Protein AF-A0A259TMV8-F1 (afdb_monomer)

Foldseek 3Di:
DCVLLPCLLVVLVVVLVVLLVVCLVPVVCLVVVQPDDPPDPVVVVVLVVQLVSNVVNLADSVVSVVLNVVSVNLSSVLSNLLSDPDVCQVCNLVVVLVVDDCVVPVPSVVVSVVPVSHPVNSVVVSVVVSVVSVVVSVVVCVVPSDDD

Nearest PDB structures (foldseek):
  3bqy-assembly1_A-2  TM=8.077E-01  e=1.212E-03  Streptomyces coelicolor A3(2)
  2opt-assembly1_B  TM=8.085E-01  e=1.567E-03  Streptomyces coelicolor
  3b6c-assembly1_B  TM=8.116E-01  e=2.026E-03  Streptomyces coelicolor
  2opt-assembly1_A  TM=8.061E-01  e=1.102E-02  Streptomyces coelicolor
  2g7g-assembly1_A-2  TM=6.722E-01  e=2.041E-02  Rhodococcus jostii RHA1

Solvent-accessible surface area (backbone atoms only — not comparable to full-atom values): 8401 Å² total; per-residue (Å²): 142,72,62,75,57,69,44,52,62,56,55,51,47,52,49,46,55,51,50,38,53,54,39,64,76,38,52,86,48,38,67,55,60,73,72,44,84,81,80,49,73,69,57,46,53,54,50,48,56,54,34,55,56,39,34,72,47,57,36,47,66,72,55,28,47,50,53,52,51,51,50,54,50,48,38,49,53,52,42,41,62,66,64,37,62,46,95,81,43,82,54,33,51,60,57,44,60,76,68,57,55,54,88,82,38,50,68,61,49,52,40,40,76,73,38,49,82,36,74,66,39,48,52,52,50,51,53,52,50,50,53,54,51,47,55,50,49,54,54,49,48,74,72,50,51,75,79,129

Sequence (148 aa):
MIGVLRDWPIWLRAFAVSLRGELLRHPRLIPLIATRPVMNLGSLRSVEKVVAALCKAELNPLRAFHIINTVTTFVTGHTLAEAGSTPGHEDFAEELGNRLDHNEFPCISEAIRRGLGSSEDHQARFEFGLDALFAGFVKTACKYPNIV

Secondary structure (DSSP, 8-state):
--STTT-HHHHHHHHHHHHHHHHHHSGGGHHHHHHS---SHHHHHHHHHHHHHHHTTT--HHHHHHHHHHHHHHHHHHHHHHH---TT-SSHHHHHHHH--TTT-HHHHHHHHTTTTSHHHHHHHHHHHHHHHHHHHHHHHHH-TT--

Structure (mmCIF, N/CA/C/O backbone):
data_AF-A0A259TMV8-F1
#
_entry.id   AF-A0A259TMV8-F1
#
loop_
_atom_site.group_PDB
_atom_site.id
_atom_site.type_symbol
_atom_site.label_atom_id
_atom_site.label_alt_id
_atom_site.label_comp_id
_atom_site.label_asym_id
_atom_site.label_entity_id
_atom_site.label_seq_id
_atom_site.pdbx_PDB_ins_code
_atom_site.Cartn_x
_atom_site.Cartn_y
_atom_site.Cartn_z
_atom_site.occupancy
_atom_site.B_iso_or_equiv
_atom_site.auth_seq_id
_atom_site.auth_comp_id
_atom_site.auth_asym_id
_atom_site.auth_atom_id
_atom_site.pdbx_PDB_model_num
ATOM 1 N N . MET A 1 1 ? -17.337 -14.907 20.871 1.00 40.44 1 MET A N 1
ATOM 2 C CA . MET A 1 1 ? -17.106 -13.502 20.458 1.00 40.44 1 MET A CA 1
ATOM 3 C C . MET A 1 1 ? -15.609 -13.136 20.476 1.00 40.44 1 MET A C 1
ATOM 5 O O . MET A 1 1 ? -15.260 -12.015 20.799 1.00 40.44 1 MET A O 1
ATOM 9 N N . ILE A 1 2 ? -14.725 -14.081 20.114 1.00 42.09 2 ILE A N 1
ATOM 10 C CA . ILE A 1 2 ? -13.250 -13.965 20.216 1.00 42.09 2 ILE A CA 1
ATOM 11 C C . ILE A 1 2 ? -12.572 -13.982 18.824 1.00 42.09 2 ILE A C 1
ATOM 13 O O . ILE A 1 2 ? -11.372 -13.762 18.722 1.00 42.09 2 ILE A O 1
ATOM 17 N N . GLY A 1 3 ? -13.338 -14.246 17.751 1.00 44.16 3 GLY A N 1
ATOM 18 C CA . GLY A 1 3 ? -12.833 -14.334 16.368 1.00 44.16 3 GLY A CA 1
ATOM 19 C C . GLY A 1 3 ? -12.582 -12.970 15.720 1.00 44.16 3 GLY A C 1
ATOM 20 O O . GLY A 1 3 ? -11.509 -12.727 15.184 1.00 44.16 3 GLY A O 1
ATOM 21 N N . VAL A 1 4 ? -13.494 -12.010 15.924 1.00 47.69 4 VAL A N 1
ATOM 22 C CA . VAL A 1 4 ? -13.405 -10.650 15.345 1.00 47.69 4 VAL A CA 1
ATOM 23 C C . VAL A 1 4 ? -12.124 -9.898 15.763 1.00 47.69 4 VAL A C 1
ATOM 25 O O . VAL A 1 4 ? -11.659 -9.026 15.038 1.00 47.69 4 VAL A O 1
ATOM 28 N N . LEU A 1 5 ? -11.520 -10.268 16.901 1.00 51.53 5 LEU A N 1
ATOM 29 C CA . LEU A 1 5 ? -10.308 -9.653 17.460 1.00 51.53 5 LEU A CA 1
ATOM 30 C C . LEU A 1 5 ? -9.017 -10.029 16.705 1.00 51.53 5 LEU A C 1
ATOM 32 O O . LEU A 1 5 ? -8.039 -9.291 16.785 1.00 51.53 5 LEU A O 1
ATOM 36 N N . ARG A 1 6 ? -8.990 -11.157 15.977 1.00 61.66 6 ARG A N 1
ATOM 37 C CA . ARG A 1 6 ? -7.806 -11.616 15.214 1.00 61.66 6 ARG A CA 1
ATOM 38 C C . ARG A 1 6 ? -7.963 -11.495 13.706 1.00 61.66 6 ARG A C 1
ATOM 40 O O . ARG A 1 6 ? -6.959 -11.486 13.002 1.00 61.66 6 ARG A O 1
ATOM 47 N N . ASP A 1 7 ? -9.191 -11.345 13.226 1.00 81.94 7 ASP A N 1
ATOM 48 C CA . ASP A 1 7 ? -9.480 -11.293 11.792 1.00 81.94 7 ASP A CA 1
ATOM 49 C C . ASP A 1 7 ? -9.259 -9.898 11.198 1.00 81.94 7 ASP A C 1
ATOM 51 O O . ASP A 1 7 ? -9.459 -9.691 9.998 1.00 81.94 7 ASP A O 1
ATOM 55 N N . TRP A 1 8 ? -8.838 -8.917 12.010 1.00 85.75 8 TRP A N 1
ATOM 56 C CA . TRP A 1 8 ? -8.701 -7.555 11.516 1.00 85.75 8 TRP A CA 1
ATOM 57 C C . TRP A 1 8 ? -7.682 -7.348 10.395 1.00 85.75 8 TRP A C 1
ATOM 59 O O . TRP A 1 8 ? -7.996 -6.629 9.442 1.00 85.75 8 TRP A O 1
ATOM 69 N N . PRO A 1 9 ? -6.523 -8.029 10.407 1.00 89.50 9 PRO A N 1
ATOM 70 C CA . PRO A 1 9 ? -5.609 -7.984 9.277 1.00 89.50 9 PRO A CA 1
ATOM 71 C C . PRO A 1 9 ? -6.222 -8.607 8.017 1.00 89.50 9 PRO A C 1
ATOM 73 O O . PRO A 1 9 ? -5.922 -8.162 6.914 1.00 89.50 9 PRO A O 1
ATOM 76 N N . ILE A 1 10 ? -7.110 -9.601 8.158 1.00 89.94 10 ILE A N 1
ATOM 77 C CA . ILE A 1 10 ? -7.754 -10.289 7.028 1.00 89.94 10 ILE A CA 1
ATOM 78 C C . ILE A 1 10 ? -8.725 -9.344 6.320 1.00 89.94 10 ILE A C 1
ATOM 80 O O . ILE A 1 10 ? -8.639 -9.173 5.102 1.00 89.94 10 ILE A O 1
ATOM 84 N N . TRP A 1 11 ? -9.627 -8.689 7.059 1.00 88.69 11 TRP A N 1
ATOM 85 C CA . TRP A 1 11 ? -10.557 -7.751 6.425 1.00 88.69 11 TRP A CA 1
ATOM 86 C C . TRP A 1 11 ? -9.834 -6.516 5.884 1.00 88.69 11 TRP A C 1
ATOM 88 O O . TRP A 1 11 ? -10.203 -6.015 4.823 1.00 88.69 11 TRP A O 1
ATOM 98 N N . LEU A 1 12 ? -8.779 -6.045 6.559 1.00 90.88 12 LEU A N 1
ATOM 99 C CA . LEU A 1 12 ? -8.021 -4.884 6.097 1.00 90.88 12 L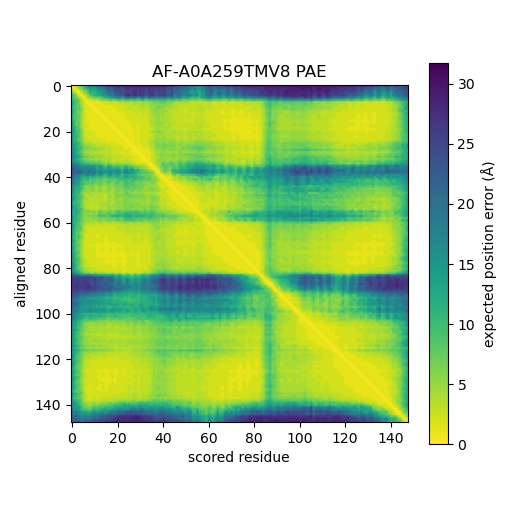EU A CA 1
ATOM 100 C C . LEU A 1 12 ? -7.177 -5.217 4.858 1.00 90.88 12 LEU A C 1
ATOM 102 O O . LEU A 1 12 ? -7.047 -4.379 3.967 1.00 90.88 12 LEU A O 1
ATOM 106 N N . ARG A 1 13 ? -6.691 -6.461 4.737 1.00 94.94 13 ARG A N 1
ATOM 107 C CA . ARG A 1 13 ? -6.119 -6.996 3.494 1.00 94.94 13 ARG A CA 1
ATOM 108 C C . ARG A 1 13 ? -7.152 -7.008 2.372 1.00 94.94 13 ARG A C 1
ATOM 110 O O . ARG A 1 13 ? -6.862 -6.500 1.294 1.00 94.94 13 ARG A O 1
ATOM 117 N N . ALA A 1 14 ? -8.353 -7.536 2.613 1.00 93.62 14 ALA A N 1
ATOM 118 C CA . ALA A 1 14 ? -9.416 -7.550 1.605 1.00 93.62 14 ALA A CA 1
ATOM 119 C C . ALA A 1 14 ? -9.793 -6.128 1.145 1.00 93.62 14 ALA A C 1
ATOM 121 O O . ALA A 1 14 ? -9.977 -5.885 -0.050 1.00 93.62 14 ALA A O 1
ATOM 122 N N . PHE A 1 15 ? -9.834 -5.172 2.079 1.00 92.50 15 PHE A N 1
ATOM 123 C CA . PHE A 1 15 ? -10.004 -3.753 1.774 1.00 92.50 15 PHE A CA 1
ATOM 124 C C . PHE A 1 15 ? -8.865 -3.209 0.903 1.00 92.50 15 PHE A C 1
ATOM 126 O O . PHE A 1 15 ? -9.140 -2.590 -0.121 1.00 92.50 15 PHE A O 1
ATOM 133 N N . ALA A 1 16 ? -7.603 -3.464 1.261 1.00 95.44 16 ALA A N 1
ATOM 134 C CA . ALA A 1 16 ? -6.442 -3.013 0.494 1.00 95.44 16 ALA A CA 1
ATOM 135 C C . ALA A 1 16 ? -6.445 -3.561 -0.944 1.00 95.44 16 ALA A C 1
ATOM 137 O O . ALA A 1 16 ? -6.234 -2.803 -1.890 1.00 95.44 16 ALA A O 1
ATOM 138 N N . VAL A 1 17 ? -6.741 -4.856 -1.109 1.00 96.56 17 VAL A N 1
ATOM 139 C CA . VAL A 1 17 ? -6.875 -5.511 -2.421 1.00 96.56 17 VAL A CA 1
ATOM 140 C C . VAL A 1 17 ? -7.993 -4.867 -3.242 1.00 96.56 17 VAL A C 1
ATOM 142 O O . VAL A 1 17 ? -7.790 -4.541 -4.411 1.00 96.56 17 VAL A O 1
ATOM 145 N N . SER A 1 18 ? -9.154 -4.630 -2.627 1.00 95.00 18 SER A N 1
ATOM 146 C CA . SER A 1 18 ? -10.293 -3.996 -3.302 1.00 95.00 18 SER A CA 1
ATOM 147 C C . SER A 1 18 ? -9.973 -2.561 -3.719 1.00 95.00 18 SER A C 1
ATOM 149 O O . SER A 1 18 ? -10.242 -2.179 -4.854 1.00 95.00 18 SER A O 1
ATOM 151 N N . LEU A 1 19 ? -9.341 -1.782 -2.833 1.00 93.38 19 LEU A N 1
ATOM 152 C CA . LEU A 1 19 ? -8.933 -0.408 -3.112 1.00 93.38 19 LEU A CA 1
ATOM 153 C C . LEU A 1 19 ? -7.954 -0.343 -4.290 1.00 93.38 19 LEU A C 1
ATOM 155 O O . LEU A 1 19 ? -8.185 0.443 -5.204 1.00 93.38 19 LEU A O 1
ATOM 159 N N . ARG A 1 20 ? -6.911 -1.186 -4.313 1.00 95.62 20 ARG A N 1
ATOM 160 C CA . ARG A 1 20 ? -5.997 -1.282 -5.465 1.00 95.62 20 ARG A CA 1
ATOM 161 C C . ARG A 1 20 ? -6.763 -1.591 -6.751 1.00 95.62 20 ARG A C 1
ATOM 163 O O . ARG A 1 20 ? -6.561 -0.913 -7.751 1.00 95.62 20 ARG A O 1
ATOM 170 N N . GLY A 1 21 ? -7.679 -2.561 -6.711 1.00 95.31 21 GLY A N 1
ATOM 171 C CA . GLY A 1 21 ? -8.521 -2.914 -7.856 1.00 95.31 21 GLY A CA 1
ATOM 172 C C . GLY A 1 21 ? -9.339 -1.735 -8.395 1.00 95.31 21 GLY A C 1
ATOM 173 O O . GLY A 1 21 ? -9.335 -1.496 -9.599 1.00 95.31 21 GLY A O 1
ATOM 174 N N . GLU A 1 22 ? -9.997 -0.961 -7.527 1.00 94.19 22 GLU A N 1
ATOM 175 C CA . GLU A 1 22 ? -10.744 0.236 -7.951 1.00 94.19 22 GLU A CA 1
ATOM 176 C C . GLU A 1 22 ? -9.831 1.334 -8.509 1.00 94.19 22 GLU A C 1
ATOM 178 O O . GLU A 1 22 ? -10.150 1.964 -9.518 1.00 94.19 22 GLU A O 1
ATOM 183 N N . LEU A 1 23 ? -8.675 1.555 -7.880 1.00 92.56 23 LEU A N 1
ATOM 184 C CA . LEU A 1 23 ? -7.691 2.534 -8.338 1.00 92.56 23 LEU A CA 1
ATOM 185 C C . LEU A 1 23 ? -7.145 2.176 -9.729 1.00 92.56 23 LEU A C 1
ATOM 187 O O . LEU A 1 23 ? -7.069 3.053 -10.586 1.00 92.56 23 LEU A O 1
ATOM 191 N N . LEU A 1 24 ? -6.852 0.897 -9.988 1.00 92.75 24 LEU A N 1
ATOM 192 C CA . LEU A 1 24 ? -6.420 0.411 -11.304 1.00 92.75 24 LEU A CA 1
ATOM 193 C C . LEU A 1 24 ? -7.520 0.508 -12.371 1.00 92.75 24 LEU A C 1
ATOM 195 O O . LEU A 1 24 ? -7.212 0.730 -13.539 1.00 92.75 24 LEU A O 1
ATOM 199 N N . ARG A 1 25 ? -8.806 0.403 -12.000 1.00 94.50 25 ARG A N 1
ATOM 200 C CA . ARG A 1 25 ? -9.925 0.686 -12.924 1.00 94.50 25 ARG A CA 1
ATOM 201 C C . ARG A 1 25 ? -10.068 2.171 -13.243 1.00 94.50 25 ARG A C 1
ATOM 203 O O . ARG A 1 25 ? -10.604 2.523 -14.295 1.00 94.50 25 ARG A O 1
ATOM 210 N N . HIS A 1 26 ? -9.573 3.046 -12.367 1.00 91.88 26 HIS A N 1
ATOM 211 C CA . HIS A 1 26 ? -9.630 4.495 -12.539 1.00 91.88 26 HIS A CA 1
ATOM 212 C C . HIS A 1 26 ? -8.259 5.188 -12.375 1.00 91.88 26 HIS A C 1
ATOM 214 O O . HIS A 1 26 ? -8.131 6.088 -11.537 1.00 91.88 26 HIS A O 1
ATOM 220 N N . PRO A 1 27 ? -7.247 4.880 -13.216 1.00 88.56 27 PRO A N 1
ATOM 221 C CA . PRO A 1 27 ? -5.868 5.356 -13.039 1.00 88.56 27 PRO A CA 1
ATOM 222 C C . PRO A 1 27 ? -5.723 6.874 -12.907 1.00 88.56 27 PRO A C 1
ATOM 224 O O . PRO A 1 27 ? -4.945 7.384 -12.105 1.00 88.56 27 PRO A O 1
ATOM 227 N N . ARG A 1 28 ? -6.538 7.628 -13.656 1.00 87.75 28 ARG A N 1
ATOM 228 C CA . ARG A 1 28 ? -6.523 9.101 -13.658 1.00 87.75 28 ARG A CA 1
ATOM 229 C C . ARG A 1 28 ? -6.979 9.723 -12.334 1.00 87.75 28 ARG A C 1
ATOM 231 O O . ARG A 1 28 ? -6.734 10.906 -12.109 1.00 87.75 28 ARG A O 1
ATOM 238 N N . LEU A 1 29 ? -7.647 8.960 -11.468 1.00 86.44 29 LEU A N 1
ATOM 239 C CA . LEU A 1 29 ? -8.063 9.421 -10.143 1.00 86.44 29 LEU A CA 1
ATOM 240 C C . LEU A 1 29 ? -6.971 9.234 -9.088 1.00 86.44 29 LEU A C 1
ATOM 242 O O . LEU A 1 29 ? -7.003 9.925 -8.071 1.00 86.44 29 LEU A O 1
ATOM 246 N N . ILE A 1 30 ? -5.994 8.353 -9.322 1.00 88.88 30 ILE A N 1
ATOM 247 C CA . ILE A 1 30 ? -4.970 8.020 -8.326 1.00 88.88 30 ILE A CA 1
ATOM 248 C C . ILE A 1 30 ? -4.168 9.262 -7.900 1.00 88.88 30 ILE A C 1
ATOM 250 O O . ILE A 1 30 ? -4.070 9.487 -6.693 1.00 88.88 30 ILE A O 1
ATOM 254 N N . PRO A 1 31 ? -3.679 10.140 -8.807 1.00 86.38 31 PRO A N 1
ATOM 255 C CA . PRO A 1 31 ? -2.964 11.350 -8.394 1.00 86.38 31 PRO A CA 1
ATOM 256 C C . PRO A 1 31 ? -3.830 12.303 -7.563 1.00 86.38 31 PRO A C 1
ATOM 258 O O . PRO A 1 31 ? -3.335 12.951 -6.642 1.00 86.38 31 PRO A O 1
ATOM 261 N N . LEU A 1 32 ? -5.135 12.377 -7.847 1.00 84.56 32 LEU A N 1
ATOM 262 C CA . LEU A 1 32 ? -6.067 13.199 -7.072 1.00 84.56 32 LEU A CA 1
ATOM 263 C C . LEU A 1 32 ? -6.253 12.644 -5.660 1.00 84.56 32 LEU A C 1
ATOM 265 O O . LEU A 1 32 ? -6.266 13.415 -4.707 1.00 84.56 32 LEU A O 1
ATOM 269 N N . ILE A 1 33 ? -6.369 11.323 -5.525 1.00 82.50 33 ILE A N 1
ATOM 270 C CA . ILE A 1 33 ? -6.495 10.639 -4.232 1.00 82.50 33 ILE A CA 1
ATOM 271 C C . ILE A 1 33 ? -5.191 10.748 -3.431 1.00 82.50 33 ILE A C 1
ATOM 273 O O . ILE A 1 33 ? -5.233 10.981 -2.228 1.00 82.50 33 ILE A O 1
ATOM 277 N N . ALA A 1 34 ? -4.038 10.648 -4.095 1.00 82.50 34 ALA A N 1
ATOM 278 C CA . ALA A 1 34 ? -2.724 10.759 -3.466 1.00 82.50 34 ALA A CA 1
ATOM 279 C C . ALA A 1 34 ? -2.426 12.167 -2.923 1.00 82.50 34 ALA A C 1
ATOM 281 O O . ALA A 1 34 ? -1.704 12.309 -1.940 1.00 82.50 34 ALA A O 1
ATOM 282 N N . THR A 1 35 ? -2.960 13.213 -3.563 1.00 81.19 35 THR A N 1
ATOM 283 C 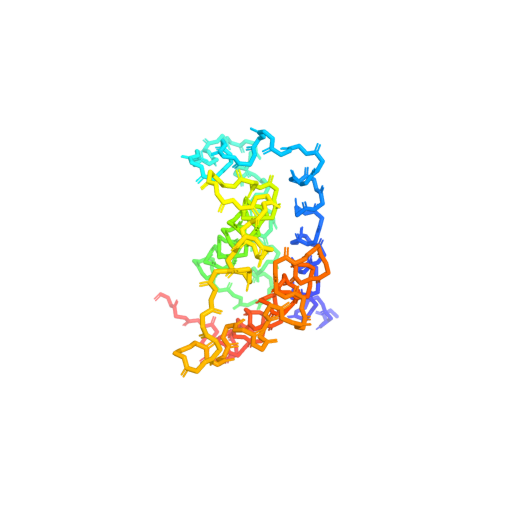CA . THR A 1 35 ? -2.609 14.614 -3.260 1.00 81.19 35 THR A CA 1
ATOM 284 C C . THR A 1 35 ? -3.680 15.376 -2.489 1.00 81.19 35 THR A C 1
ATOM 286 O O . THR A 1 35 ? -3.395 16.447 -1.952 1.00 81.19 35 THR A O 1
ATOM 289 N N . ARG A 1 36 ? -4.915 14.864 -2.416 1.00 73.56 36 ARG A N 1
ATOM 290 C CA . ARG A 1 36 ? -6.020 15.552 -1.741 1.00 73.56 36 ARG A CA 1
ATOM 291 C C . ARG A 1 36 ? -6.388 14.850 -0.440 1.00 73.56 36 ARG A C 1
ATOM 293 O O . ARG A 1 36 ? -6.858 13.713 -0.484 1.00 73.56 36 ARG A O 1
ATOM 300 N N . PRO A 1 37 ? -6.276 15.526 0.717 1.00 61.78 37 PRO A N 1
ATOM 301 C CA . PRO A 1 37 ? -6.795 14.972 1.952 1.00 61.78 37 PRO A CA 1
ATOM 302 C C . PRO A 1 37 ? -8.313 14.822 1.821 1.00 61.78 37 PRO A C 1
ATOM 304 O O . PRO A 1 37 ? -9.035 15.756 1.460 1.00 61.78 37 PRO A O 1
ATOM 307 N N . VAL A 1 38 ? -8.807 13.617 2.090 1.00 61.94 38 VAL A N 1
ATOM 308 C CA . VAL A 1 38 ? -10.232 13.306 2.001 1.00 61.94 38 VAL A CA 1
ATOM 309 C C . VAL A 1 38 ? -10.940 13.900 3.225 1.00 61.94 38 VAL A C 1
ATOM 311 O O . VAL A 1 38 ? -11.120 13.236 4.239 1.00 61.94 38 VAL A O 1
ATOM 314 N N . MET A 1 39 ? -11.323 15.178 3.139 1.00 63.03 39 MET A N 1
ATOM 315 C CA . MET A 1 39 ? -11.877 15.952 4.266 1.00 63.03 39 MET A CA 1
ATOM 316 C C . MET A 1 39 ? -13.387 16.224 4.173 1.00 63.03 39 MET A C 1
ATOM 318 O O . MET A 1 39 ? -13.876 17.188 4.756 1.00 63.03 39 MET A O 1
ATOM 322 N N . ASN A 1 40 ? -14.157 15.407 3.448 1.00 73.44 40 ASN A N 1
ATOM 323 C CA . ASN A 1 40 ? -15.619 15.529 3.475 1.00 73.44 40 ASN A CA 1
ATOM 324 C C . ASN A 1 40 ? -16.233 14.624 4.567 1.00 73.44 40 ASN A C 1
ATOM 326 O O . ASN A 1 40 ? -15.734 13.532 4.847 1.00 73.44 40 ASN A O 1
ATOM 330 N N . LEU A 1 41 ? -17.342 15.071 5.172 1.00 75.62 41 LEU A N 1
ATOM 331 C CA . LEU A 1 41 ? -18.016 14.377 6.283 1.00 75.62 41 LEU A CA 1
ATOM 332 C C . LEU A 1 41 ? -18.505 12.962 5.925 1.00 75.62 41 LEU A C 1
ATOM 334 O O . LEU A 1 41 ? -18.616 12.107 6.804 1.00 75.62 41 LEU A O 1
ATOM 338 N N . GLY A 1 42 ? -18.804 12.703 4.649 1.00 74.50 42 GLY A N 1
ATOM 339 C CA . GLY A 1 42 ? -19.209 11.380 4.170 1.00 74.50 42 GLY A CA 1
ATOM 340 C C . GLY A 1 42 ? -18.062 10.377 4.253 1.00 74.50 42 GLY A C 1
ATOM 341 O O . GLY A 1 42 ? -18.211 9.305 4.837 1.00 74.50 42 GLY A O 1
ATOM 342 N N . SER A 1 43 ? -16.892 10.757 3.749 1.00 73.31 43 SER A N 1
ATOM 343 C CA . SER A 1 43 ? -15.682 9.943 3.821 1.00 73.31 43 SER A CA 1
ATOM 344 C C . SER A 1 43 ? -15.189 9.755 5.255 1.00 73.31 43 SER A C 1
ATOM 346 O O . SER A 1 43 ? -14.808 8.644 5.616 1.00 73.31 43 SER A O 1
ATOM 348 N N . LEU A 1 44 ? -15.276 10.791 6.099 1.00 79.06 44 LEU A N 1
ATOM 349 C CA . LEU A 1 44 ? -14.952 10.672 7.525 1.00 79.06 44 LEU A CA 1
ATOM 350 C C . LEU A 1 44 ? -15.844 9.647 8.229 1.00 79.06 44 LEU A C 1
ATOM 352 O O . LEU A 1 44 ? -15.352 8.867 9.035 1.00 79.06 44 LEU A O 1
ATOM 356 N N . ARG A 1 45 ? -17.134 9.564 7.879 1.00 82.62 45 ARG A N 1
ATOM 357 C CA . ARG A 1 45 ? -18.042 8.548 8.434 1.00 82.62 45 ARG A CA 1
ATOM 358 C C . ARG A 1 45 ? -17.647 7.125 8.035 1.00 82.62 45 ARG A C 1
ATOM 360 O O . ARG A 1 45 ? -17.841 6.198 8.819 1.00 82.62 45 ARG A O 1
ATOM 367 N N . SER A 1 46 ? -17.122 6.936 6.828 1.00 78.88 46 SER A N 1
ATOM 368 C CA . SER A 1 46 ? -16.609 5.635 6.385 1.00 78.88 46 SER A CA 1
ATOM 369 C C . SER A 1 46 ? -15.334 5.256 7.135 1.00 78.88 46 SER A C 1
ATOM 371 O O . SER A 1 46 ? -15.239 4.135 7.630 1.00 78.88 46 SER A O 1
ATOM 373 N N . VAL A 1 47 ? -14.399 6.198 7.288 1.00 81.69 47 VAL A N 1
ATOM 374 C CA . VAL A 1 47 ? -13.168 5.987 8.065 1.00 81.69 47 VAL A CA 1
ATOM 375 C C . VAL A 1 47 ? -13.491 5.703 9.534 1.00 81.69 47 VAL A C 1
ATOM 377 O O . VAL A 1 47 ? -12.956 4.753 10.095 1.00 81.69 47 VAL A O 1
ATOM 380 N N . GLU A 1 48 ? -14.439 6.430 10.127 1.00 85.12 48 GLU A N 1
ATOM 381 C CA . GLU A 1 48 ? -14.896 6.220 11.505 1.00 85.12 48 GLU A CA 1
ATOM 382 C C . GLU A 1 48 ? -15.416 4.795 11.728 1.00 85.12 48 GLU A C 1
ATOM 384 O O . GLU A 1 48 ? -15.083 4.163 12.724 1.00 85.12 48 GLU A O 1
ATOM 389 N N . LYS A 1 49 ? -16.184 4.230 10.786 1.00 85.31 49 LYS A N 1
ATOM 390 C CA . LYS A 1 49 ? -16.662 2.838 10.894 1.00 85.31 49 LYS A CA 1
ATOM 391 C C . LYS A 1 49 ? -15.511 1.831 10.915 1.00 85.31 49 LYS A C 1
ATOM 393 O O . LYS A 1 49 ? -15.564 0.863 11.673 1.00 85.31 49 LYS A O 1
ATOM 398 N N . VAL A 1 50 ? -14.493 2.054 10.086 1.00 82.75 50 VAL A N 1
ATOM 399 C CA . VAL A 1 50 ? -13.300 1.200 10.004 1.00 82.75 50 VAL A CA 1
ATOM 400 C C . VAL A 1 50 ? -12.472 1.314 11.285 1.00 82.75 50 VAL A C 1
ATOM 402 O O . VAL A 1 50 ? -12.101 0.302 11.876 1.00 82.75 50 VAL A O 1
ATOM 405 N N . VAL A 1 51 ? -12.249 2.537 11.764 1.00 84.44 51 VAL A N 1
ATOM 406 C CA . VAL A 1 51 ? -11.536 2.808 13.017 1.00 84.44 51 VAL A CA 1
ATOM 407 C C . VAL A 1 51 ? -12.285 2.222 14.209 1.00 84.44 51 VAL A C 1
ATOM 409 O O . VAL A 1 51 ? -11.683 1.520 15.011 1.00 84.44 51 VAL A O 1
ATOM 412 N N . ALA A 1 52 ? -13.603 2.401 14.298 1.00 84.81 52 ALA A N 1
ATOM 413 C CA . ALA A 1 52 ? -14.414 1.808 15.355 1.00 84.81 52 ALA A CA 1
ATOM 414 C C . ALA A 1 52 ? -14.341 0.270 15.352 1.00 84.81 52 ALA A C 1
ATOM 416 O O . ALA A 1 52 ? -14.358 -0.347 16.417 1.00 84.81 52 ALA A O 1
ATOM 417 N N . ALA A 1 53 ? -14.236 -0.365 14.179 1.00 83.19 53 ALA A N 1
ATOM 418 C CA . ALA A 1 53 ? -14.017 -1.807 14.078 1.00 83.19 53 ALA A CA 1
ATOM 419 C C . ALA A 1 53 ? -12.619 -2.222 14.571 1.00 83.19 53 ALA A C 1
ATOM 421 O O . ALA A 1 53 ? -12.508 -3.221 15.278 1.00 83.19 53 ALA A O 1
ATOM 422 N N . LEU A 1 54 ? -11.576 -1.442 14.269 1.00 79.31 54 LEU A N 1
ATOM 423 C CA . LEU A 1 54 ? -10.223 -1.646 14.803 1.00 79.31 54 LEU A CA 1
ATOM 424 C C . LEU A 1 54 ? -10.166 -1.438 16.324 1.00 79.31 54 LEU A C 1
ATOM 426 O O . LEU A 1 54 ? -9.545 -2.231 17.024 1.00 79.31 54 LEU A O 1
ATOM 430 N N . CYS A 1 55 ? -10.860 -0.433 16.860 1.00 82.31 55 CYS A N 1
ATOM 431 C CA . CYS A 1 55 ? -10.919 -0.172 18.301 1.00 82.31 55 CYS A CA 1
ATOM 432 C C . CYS A 1 55 ? -11.603 -1.303 19.081 1.00 82.31 55 CYS A C 1
ATOM 434 O O . CYS A 1 55 ? -11.241 -1.575 20.223 1.00 82.31 55 CYS A O 1
ATOM 436 N N . LYS A 1 56 ? -12.555 -2.022 18.465 1.00 80.25 56 LYS A N 1
ATOM 437 C CA . LYS A 1 56 ? -13.126 -3.245 19.059 1.00 80.25 56 LYS A CA 1
ATOM 438 C C . LYS A 1 56 ? -12.089 -4.358 19.234 1.00 80.25 56 LYS A C 1
ATOM 440 O O . LYS A 1 56 ? -12.349 -5.263 20.015 1.00 80.25 56 LYS A O 1
ATOM 445 N N . ALA A 1 57 ? -10.946 -4.283 18.549 1.00 72.56 57 ALA A N 1
ATOM 446 C CA . ALA A 1 57 ? -9.795 -5.169 18.709 1.00 72.56 57 ALA A CA 1
ATOM 447 C C . ALA A 1 57 ? -8.771 -4.667 19.747 1.00 72.56 57 ALA A C 1
ATOM 449 O O . ALA A 1 57 ? -7.592 -4.993 19.648 1.00 72.56 57 ALA A O 1
ATOM 450 N N . GLU A 1 58 ? -9.219 -3.865 20.722 1.00 74.69 58 GLU A N 1
ATOM 451 C CA . GLU A 1 58 ? -8.400 -3.289 21.805 1.00 74.69 58 GLU A CA 1
ATOM 452 C C . GLU A 1 58 ? -7.277 -2.353 21.325 1.00 74.69 58 GLU A C 1
ATOM 454 O O . GLU A 1 58 ? -6.359 -2.028 22.073 1.00 74.69 58 GLU A O 1
ATOM 459 N N . LEU A 1 59 ? -7.350 -1.875 20.081 1.00 77.69 59 LEU A N 1
ATOM 460 C CA . LEU A 1 59 ? -6.466 -0.825 19.588 1.00 77.69 59 LEU A CA 1
ATOM 461 C C . LEU A 1 59 ? -6.959 0.537 20.076 1.00 77.69 59 LEU A C 1
ATOM 463 O O . LEU A 1 59 ? -8.143 0.854 19.960 1.00 77.69 59 LEU A O 1
ATOM 467 N N . ASN A 1 60 ? -6.049 1.392 20.548 1.00 84.19 60 ASN A N 1
ATOM 468 C CA . ASN A 1 60 ? -6.414 2.785 20.787 1.00 84.19 60 ASN A CA 1
ATOM 469 C C . ASN A 1 60 ? -6.811 3.480 19.451 1.00 84.19 60 ASN A C 1
ATOM 471 O O . ASN A 1 60 ? -6.325 3.094 18.377 1.00 84.19 60 ASN A O 1
ATOM 475 N N . PRO A 1 61 ? -7.654 4.530 19.489 1.00 85.69 61 PRO A N 1
ATOM 476 C CA . PRO A 1 61 ? -8.126 5.195 18.273 1.00 85.69 61 PRO A CA 1
ATOM 477 C C . PRO A 1 61 ? -7.004 5.776 17.409 1.00 85.69 61 PRO A C 1
ATOM 479 O O . PRO A 1 61 ? -7.025 5.631 16.189 1.00 85.69 61 PRO A O 1
ATOM 482 N N . LEU A 1 62 ? -5.990 6.387 18.028 1.00 86.06 62 LEU A N 1
ATOM 483 C CA . LEU A 1 62 ? -4.879 6.999 17.298 1.00 86.06 62 LEU A CA 1
ATOM 484 C C . LEU A 1 62 ? -4.113 5.969 16.453 1.00 86.06 62 LEU A C 1
ATOM 486 O O . LEU A 1 62 ? -3.771 6.227 15.302 1.00 86.06 62 LEU A O 1
ATOM 490 N N . ARG A 1 63 ? -3.897 4.766 16.984 1.00 86.25 63 ARG A N 1
ATOM 491 C CA . ARG A 1 63 ? -3.241 3.674 16.264 1.00 86.25 63 ARG A CA 1
ATOM 492 C C . ARG A 1 63 ? -4.126 3.034 15.229 1.00 86.25 63 ARG A C 1
ATOM 494 O O . ARG A 1 63 ? -3.616 2.674 14.176 1.00 86.25 63 ARG A O 1
ATOM 501 N N . ALA A 1 64 ? -5.419 2.897 15.503 1.00 87.94 64 ALA A N 1
ATOM 502 C CA . ALA A 1 64 ? -6.363 2.471 14.485 1.00 87.94 64 ALA A CA 1
ATOM 503 C C . ALA A 1 64 ? -6.305 3.421 13.272 1.00 87.94 64 ALA A C 1
ATOM 505 O O . ALA A 1 64 ? -6.211 2.953 12.137 1.00 87.94 64 ALA A O 1
ATOM 506 N N . PHE A 1 65 ? -6.227 4.737 13.513 1.00 88.81 65 PHE A N 1
ATOM 507 C CA . PHE A 1 65 ? -5.981 5.741 12.475 1.00 88.81 65 PHE A CA 1
ATOM 508 C C . PHE A 1 65 ? -4.606 5.606 11.807 1.00 88.81 65 PHE A C 1
ATOM 510 O O . PHE A 1 65 ? -4.522 5.689 10.584 1.00 88.81 65 PHE A O 1
ATOM 517 N N . HIS A 1 66 ? -3.527 5.372 12.561 1.00 89.75 66 HIS A N 1
ATOM 518 C CA . HIS A 1 66 ? -2.210 5.118 11.968 1.00 89.75 66 HIS A CA 1
ATOM 519 C C . HIS A 1 66 ? -2.236 3.908 11.032 1.00 89.75 66 HIS A C 1
ATOM 521 O O . HIS A 1 66 ? -1.787 4.019 9.899 1.00 89.75 66 HIS A O 1
ATOM 527 N N . ILE A 1 67 ? -2.827 2.791 11.459 1.00 91.06 67 ILE A N 1
ATOM 528 C CA . ILE A 1 67 ? -2.922 1.565 10.660 1.00 91.06 67 ILE A CA 1
ATOM 529 C C . ILE A 1 67 ? -3.686 1.824 9.359 1.00 91.06 67 ILE A C 1
ATOM 531 O O . ILE A 1 67 ? -3.154 1.542 8.285 1.00 91.06 67 ILE A O 1
ATOM 535 N N . ILE A 1 68 ? -4.903 2.382 9.426 1.00 89.38 68 ILE A N 1
ATOM 536 C CA . ILE A 1 68 ? -5.696 2.617 8.210 1.00 89.38 68 ILE A CA 1
ATOM 537 C C . ILE A 1 68 ? -5.005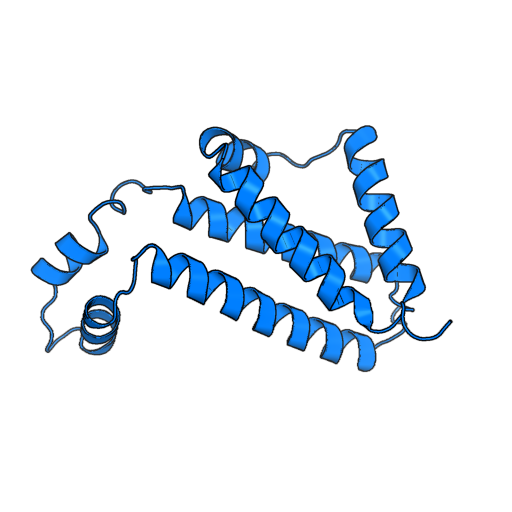 3.616 7.279 1.00 89.38 68 ILE A C 1
ATOM 539 O O . ILE A 1 68 ? -4.910 3.338 6.088 1.00 89.38 68 ILE A O 1
ATOM 543 N N . ASN A 1 69 ? -4.437 4.706 7.809 1.00 90.56 69 ASN A N 1
ATOM 544 C CA . ASN A 1 69 ? -3.732 5.705 7.004 1.00 90.56 69 ASN A CA 1
ATOM 545 C C . ASN A 1 69 ? -2.478 5.124 6.346 1.00 90.56 69 ASN A C 1
ATOM 547 O O . ASN A 1 69 ? -2.205 5.417 5.182 1.00 90.56 69 ASN A O 1
ATOM 551 N N . THR A 1 70 ? -1.710 4.296 7.060 1.00 94.25 70 THR A N 1
ATOM 552 C CA . THR A 1 70 ? -0.528 3.635 6.499 1.00 94.25 70 THR A CA 1
ATOM 553 C C . THR A 1 70 ? -0.926 2.669 5.389 1.00 94.25 70 THR A C 1
ATOM 555 O O . THR A 1 70 ? -0.311 2.700 4.326 1.00 94.25 70 THR A O 1
ATOM 558 N N . VAL A 1 71 ? -1.980 1.866 5.580 1.00 94.62 71 VAL A N 1
ATOM 559 C CA . VAL A 1 71 ? -2.477 0.953 4.539 1.00 94.62 71 VAL A CA 1
ATOM 560 C C . VAL A 1 71 ? -2.977 1.727 3.322 1.00 94.62 71 VAL A C 1
ATOM 562 O O . VAL A 1 71 ? -2.565 1.422 2.207 1.00 94.62 71 VAL A O 1
ATOM 565 N N . THR A 1 72 ? -3.813 2.753 3.495 1.00 92.12 72 THR A N 1
ATOM 566 C CA . THR A 1 72 ? -4.331 3.534 2.359 1.00 92.12 72 THR A CA 1
ATOM 567 C C . THR A 1 72 ? -3.223 4.276 1.622 1.00 92.12 72 THR A C 1
ATOM 569 O O . THR A 1 72 ? -3.245 4.325 0.393 1.00 92.12 72 THR A O 1
ATOM 572 N N . THR A 1 73 ? -2.235 4.814 2.344 1.00 93.19 73 THR A N 1
ATOM 573 C CA . THR A 1 73 ? -1.069 5.484 1.744 1.00 93.19 73 THR A CA 1
ATOM 574 C C . THR A 1 73 ? -0.223 4.492 0.954 1.00 93.19 73 THR A C 1
ATOM 576 O O . THR A 1 73 ? 0.117 4.773 -0.193 1.00 93.19 73 THR A O 1
ATOM 579 N N . PHE A 1 74 ? 0.060 3.313 1.520 1.00 96.06 74 PHE A N 1
ATOM 580 C CA . PHE A 1 74 ? 0.784 2.248 0.827 1.00 96.06 74 PHE A CA 1
ATOM 581 C C . PHE A 1 74 ? 0.060 1.822 -0.452 1.00 96.06 74 PHE A C 1
ATOM 583 O O . PHE A 1 74 ? 0.659 1.837 -1.523 1.00 96.06 74 PHE A O 1
ATOM 590 N N . VAL A 1 75 ? -1.235 1.502 -0.360 1.00 95.75 75 VAL A N 1
ATOM 591 C CA . VAL A 1 75 ? -2.031 1.060 -1.513 1.00 95.75 75 VAL A CA 1
ATOM 592 C C . VAL A 1 75 ? -2.060 2.137 -2.592 1.00 95.75 75 VAL A C 1
ATOM 594 O O . VAL A 1 75 ? -1.819 1.836 -3.756 1.00 95.75 75 VAL A O 1
ATOM 597 N N . THR A 1 76 ? -2.305 3.394 -2.219 1.00 92.94 76 THR A N 1
ATOM 598 C CA . THR A 1 76 ? -2.373 4.505 -3.179 1.00 92.94 76 THR A CA 1
ATOM 599 C C . THR A 1 76 ? -1.025 4.737 -3.858 1.00 92.94 76 THR A C 1
ATOM 601 O O . THR A 1 76 ? -0.980 4.837 -5.078 1.00 92.94 76 THR A O 1
ATOM 604 N N . GLY A 1 77 ? 0.074 4.778 -3.097 1.00 92.12 77 GLY A N 1
ATOM 605 C CA . GLY A 1 77 ? 1.419 4.984 -3.641 1.00 92.12 77 GLY A CA 1
ATOM 606 C C . GLY A 1 77 ? 1.893 3.824 -4.515 1.00 92.12 77 GLY A C 1
ATOM 607 O O . GLY A 1 77 ? 2.409 4.051 -5.605 1.00 92.12 77 GLY A O 1
ATOM 608 N N . HIS A 1 78 ? 1.657 2.583 -4.082 1.00 93.75 78 HIS A N 1
ATOM 609 C CA . HIS A 1 78 ? 1.963 1.398 -4.879 1.00 93.75 78 HIS A CA 1
ATOM 610 C C . HIS A 1 78 ? 1.164 1.391 -6.185 1.00 93.75 78 HIS A C 1
ATOM 612 O O . HIS A 1 78 ? 1.736 1.224 -7.256 1.00 93.75 78 HIS A O 1
ATOM 618 N N . THR A 1 79 ? -0.149 1.630 -6.104 1.00 93.12 79 THR A N 1
ATOM 619 C CA . THR A 1 79 ? -1.009 1.633 -7.294 1.00 93.12 79 THR A CA 1
ATOM 620 C C . THR A 1 79 ? -0.675 2.798 -8.220 1.00 93.12 79 THR A C 1
ATOM 622 O O . THR A 1 79 ? -0.796 2.663 -9.428 1.00 93.12 79 THR A O 1
ATOM 625 N N . LEU A 1 80 ? -0.216 3.936 -7.689 1.00 89.69 80 LEU A N 1
ATOM 626 C CA . LEU A 1 80 ? 0.291 5.037 -8.506 1.00 89.69 80 LEU A CA 1
ATOM 627 C C . LEU A 1 80 ? 1.553 4.635 -9.275 1.00 89.69 80 LEU A C 1
ATOM 629 O O . LEU A 1 80 ? 1.662 4.982 -10.441 1.00 89.69 80 LEU A O 1
ATOM 633 N N . ALA A 1 81 ? 2.479 3.908 -8.646 1.00 86.69 81 ALA A N 1
ATOM 634 C CA . ALA A 1 81 ? 3.684 3.407 -9.308 1.00 86.69 81 ALA A CA 1
ATOM 635 C C . ALA A 1 81 ? 3.392 2.290 -10.326 1.00 86.69 81 ALA A C 1
ATOM 637 O O . ALA A 1 81 ? 4.170 2.091 -11.247 1.00 86.69 81 ALA A O 1
ATOM 638 N N . GLU A 1 82 ? 2.295 1.552 -10.150 1.00 89.12 82 GLU A N 1
ATOM 639 C CA . GLU A 1 82 ? 1.844 0.507 -11.075 1.00 89.12 82 GLU A CA 1
ATOM 640 C C . GLU A 1 82 ? 1.045 1.058 -12.258 1.00 89.12 82 GLU A C 1
ATOM 642 O O . GLU A 1 82 ? 1.286 0.698 -13.402 1.00 89.12 82 GLU A O 1
ATOM 647 N N . ALA A 1 83 ? 0.072 1.925 -11.984 1.00 85.06 83 ALA A N 1
ATOM 648 C CA . ALA A 1 83 ? -0.773 2.535 -13.005 1.00 85.06 83 ALA A CA 1
ATOM 649 C C . ALA A 1 83 ? -0.054 3.663 -13.749 1.00 85.06 83 ALA A C 1
ATOM 651 O O . ALA A 1 83 ? -0.453 4.060 -14.843 1.00 85.06 83 ALA A O 1
ATOM 652 N N . GLY A 1 84 ? 0.942 4.246 -13.086 1.00 70.38 84 GLY A N 1
ATOM 653 C CA . GLY A 1 84 ? 1.782 5.292 -13.608 1.00 70.38 84 GLY A CA 1
ATOM 654 C C . GLY A 1 84 ? 2.966 4.693 -14.335 1.00 70.38 84 GLY A C 1
ATOM 655 O O . GLY A 1 84 ? 3.997 4.389 -13.738 1.00 70.38 84 GLY A O 1
ATOM 656 N N . SER A 1 85 ? 2.876 4.729 -15.651 1.00 57.56 85 SER A N 1
ATOM 657 C CA . SER A 1 85 ? 3.987 5.057 -16.536 1.00 57.56 85 SER A CA 1
ATOM 658 C C . SER A 1 85 ? 4.474 6.450 -16.146 1.00 57.56 85 SER A C 1
ATOM 660 O O . SER A 1 85 ? 4.155 7.470 -16.757 1.00 57.56 85 SER A O 1
ATOM 662 N N . THR A 1 86 ? 5.174 6.528 -15.020 1.00 49.16 86 THR A N 1
ATOM 663 C CA . THR A 1 86 ? 5.927 7.721 -14.641 1.00 49.16 86 THR A CA 1
ATOM 664 C C . THR A 1 86 ? 6.785 8.091 -15.860 1.00 49.16 86 THR A C 1
ATOM 666 O O . THR A 1 86 ? 7.247 7.170 -16.532 1.00 49.16 86 THR A O 1
ATOM 669 N N . PRO A 1 87 ? 6.977 9.369 -16.234 1.00 42.22 87 PRO A N 1
ATOM 670 C CA . PRO A 1 87 ? 7.832 9.706 -17.374 1.00 42.22 87 PRO A CA 1
ATOM 671 C C . PRO A 1 87 ? 9.165 8.935 -17.298 1.00 42.22 87 PRO A C 1
ATOM 673 O O . PRO A 1 87 ? 9.932 9.137 -16.358 1.00 42.22 87 PRO A O 1
ATOM 676 N N . GLY A 1 88 ? 9.372 7.994 -18.232 1.00 46.34 88 GLY A N 1
ATOM 677 C CA . GLY A 1 88 ? 10.444 6.992 -18.189 1.00 46.34 88 GLY A CA 1
ATOM 678 C C . GLY A 1 88 ? 10.157 5.733 -17.351 1.00 46.34 88 GLY A C 1
ATOM 679 O O . GLY A 1 88 ? 11.025 5.368 -16.568 1.00 46.34 88 GLY A O 1
ATOM 680 N N . HIS A 1 89 ? 8.974 5.099 -17.445 1.00 52.62 89 HIS A N 1
ATOM 681 C CA . HIS A 1 89 ? 8.652 3.811 -16.780 1.00 52.62 89 HIS A CA 1
ATOM 682 C C . HIS A 1 89 ? 7.968 2.747 -17.652 1.00 52.62 89 HIS A C 1
ATOM 684 O O . HIS A 1 89 ? 8.147 1.572 -17.354 1.00 52.62 89 HIS A O 1
ATOM 690 N N . GLU A 1 90 ? 7.243 3.110 -18.714 1.00 53.84 90 GLU A N 1
ATOM 691 C CA . GLU A 1 90 ? 6.550 2.125 -19.574 1.00 53.84 90 GLU A CA 1
ATOM 692 C C . GLU A 1 90 ? 7.533 1.168 -20.272 1.00 53.84 90 GLU A C 1
ATOM 694 O O . GLU A 1 90 ? 7.262 -0.025 -20.346 1.00 53.84 90 GLU A O 1
ATOM 699 N N . ASP A 1 91 ? 8.725 1.671 -20.616 1.00 60.34 91 ASP A N 1
ATOM 700 C CA . ASP A 1 91 ? 9.825 0.897 -21.204 1.00 60.34 91 ASP A CA 1
ATOM 701 C C . ASP A 1 91 ? 11.075 0.871 -20.305 1.00 60.34 91 ASP A C 1
ATOM 703 O O . ASP A 1 91 ? 12.130 0.411 -20.716 1.00 60.34 91 ASP A O 1
ATOM 707 N N . PHE A 1 92 ? 11.012 1.355 -19.058 1.00 63.66 92 PHE A N 1
ATOM 708 C CA . PHE A 1 92 ? 12.226 1.600 -18.262 1.00 63.66 92 PHE A CA 1
ATOM 709 C C . PHE A 1 92 ? 12.997 0.345 -17.910 1.00 63.66 92 PHE A C 1
ATOM 711 O O . PHE A 1 92 ? 14.215 0.372 -17.965 1.00 63.66 92 PHE A O 1
ATOM 718 N N . ALA A 1 93 ? 12.338 -0.752 -17.542 1.00 66.25 93 ALA A N 1
ATOM 719 C CA . ALA A 1 93 ? 13.060 -1.982 -17.222 1.00 66.25 93 ALA A CA 1
ATOM 720 C C . ALA A 1 93 ? 13.754 -2.569 -18.466 1.00 66.25 93 ALA A C 1
ATOM 722 O O . ALA A 1 93 ? 14.880 -3.058 -18.365 1.00 66.25 93 ALA A O 1
ATOM 723 N N . GLU A 1 94 ? 13.121 -2.465 -19.636 1.00 67.94 94 GLU A N 1
ATOM 724 C CA . GLU A 1 94 ? 13.665 -2.933 -20.914 1.00 67.94 94 GLU A CA 1
ATOM 725 C C . GLU A 1 94 ? 14.759 -1.989 -21.447 1.00 67.94 94 GLU A C 1
ATOM 727 O O . GLU A 1 94 ? 15.875 -2.422 -21.730 1.00 67.94 94 GLU A O 1
ATOM 732 N N . GLU A 1 95 ? 14.503 -0.680 -21.491 1.00 72.19 95 GLU A N 1
ATOM 733 C CA . GLU A 1 95 ? 15.471 0.365 -21.843 1.00 72.19 95 GLU A CA 1
ATOM 734 C C . GLU A 1 95 ? 16.678 0.376 -20.905 1.00 72.19 95 GLU A C 1
ATOM 736 O O . GLU A 1 95 ? 17.816 0.509 -21.360 1.00 72.19 95 GLU A O 1
ATOM 741 N N . LEU A 1 96 ? 16.457 0.244 -19.596 1.00 73.50 96 LEU A N 1
ATOM 742 C CA . LEU A 1 96 ? 17.530 0.179 -18.612 1.00 73.50 96 LEU A CA 1
ATOM 743 C C . LEU A 1 96 ? 18.294 -1.136 -18.760 1.00 73.50 96 LEU A C 1
ATOM 745 O O . LEU A 1 96 ? 19.520 -1.109 -18.785 1.00 73.50 96 LEU A O 1
ATOM 749 N N . GLY A 1 97 ? 17.606 -2.267 -18.940 1.00 73.00 97 GLY A N 1
ATOM 750 C CA . GLY A 1 97 ? 18.235 -3.560 -19.214 1.00 73.00 97 GLY A CA 1
ATOM 751 C C . GLY A 1 97 ? 19.169 -3.520 -20.427 1.00 73.00 97 GLY A C 1
ATOM 752 O O . GLY A 1 97 ? 20.281 -4.036 -20.358 1.00 73.00 97 GLY A O 1
ATOM 753 N N . ASN A 1 98 ? 18.770 -2.821 -21.494 1.00 76.25 98 ASN A N 1
ATOM 754 C CA . ASN A 1 98 ? 19.577 -2.634 -22.704 1.00 76.25 98 ASN A CA 1
ATOM 755 C C . ASN A 1 98 ? 20.789 -1.701 -22.513 1.00 76.25 98 ASN A C 1
ATOM 757 O O . ASN A 1 98 ? 21.694 -1.692 -23.348 1.00 76.25 98 ASN A O 1
ATOM 761 N N . ARG A 1 99 ? 20.815 -0.896 -21.443 1.00 80.50 99 ARG A N 1
ATOM 762 C CA . ARG A 1 99 ? 21.847 0.123 -21.174 1.00 80.50 99 ARG A CA 1
ATOM 763 C C . ARG A 1 99 ? 22.752 -0.201 -19.984 1.00 80.50 99 ARG A C 1
ATOM 765 O O . ARG A 1 99 ? 23.748 0.495 -19.796 1.00 80.50 99 ARG A O 1
ATOM 772 N N . LEU A 1 100 ? 22.406 -1.194 -19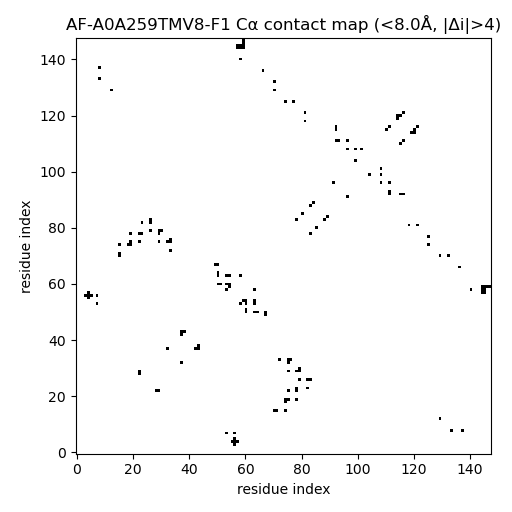.167 1.00 83.50 100 LEU A N 1
ATOM 773 C CA . LEU A 1 100 ? 23.162 -1.568 -17.973 1.00 83.50 100 LEU A CA 1
ATOM 774 C C . LEU A 1 100 ? 24.371 -2.438 -18.329 1.00 83.50 100 LEU A C 1
ATOM 776 O O . LEU A 1 100 ? 24.230 -3.496 -18.940 1.00 83.50 100 LEU A O 1
ATOM 780 N N . ASP A 1 101 ? 25.553 -2.045 -17.855 1.00 86.56 101 ASP A N 1
ATOM 781 C CA . ASP A 1 101 ? 26.683 -2.968 -17.761 1.00 86.56 101 ASP A CA 1
ATOM 782 C C . ASP A 1 101 ? 26.466 -3.904 -16.564 1.00 86.56 101 ASP A C 1
ATOM 784 O O . ASP A 1 101 ? 26.382 -3.473 -15.408 1.00 86.56 101 ASP A O 1
ATOM 788 N N . HIS A 1 102 ? 26.388 -5.206 -16.836 1.00 83.94 102 HIS A N 1
ATOM 789 C CA . HIS A 1 102 ? 26.212 -6.223 -15.804 1.00 83.94 102 HIS A CA 1
ATOM 790 C C . HIS A 1 102 ? 27.357 -6.242 -14.783 1.00 83.94 102 HIS A C 1
ATOM 792 O O . HIS A 1 102 ? 27.125 -6.564 -13.617 1.00 83.94 102 HIS A O 1
ATOM 798 N N . ASN A 1 103 ? 28.576 -5.889 -15.201 1.00 89.50 103 ASN A N 1
ATOM 799 C CA . ASN A 1 103 ? 29.738 -5.870 -14.317 1.00 89.50 103 ASN A CA 1
ATOM 800 C C . ASN A 1 103 ? 29.673 -4.713 -13.312 1.00 89.50 103 ASN A C 1
ATOM 802 O O . ASN A 1 103 ? 30.168 -4.846 -12.195 1.00 89.50 103 ASN A O 1
ATOM 806 N N . GLU A 1 104 ? 29.047 -3.599 -13.693 1.00 93.69 104 GLU A N 1
ATOM 807 C CA . GLU A 1 104 ? 28.863 -2.433 -12.826 1.00 93.69 104 GLU A CA 1
ATOM 808 C C . GLU A 1 104 ? 27.614 -2.581 -11.941 1.00 93.69 104 GLU A C 1
ATOM 810 O O . GLU A 1 104 ? 27.631 -2.224 -10.762 1.00 93.69 104 GLU A O 1
ATOM 815 N N . PHE A 1 105 ? 26.542 -3.179 -12.474 1.00 91.31 105 PHE A N 1
ATOM 816 C CA . PHE A 1 105 ? 25.244 -3.267 -11.801 1.00 91.31 105 PHE A CA 1
ATOM 817 C C . PHE A 1 105 ? 24.679 -4.699 -11.740 1.00 91.31 105 PHE A C 1
ATOM 819 O O . PHE A 1 105 ? 23.591 -4.973 -12.271 1.00 91.31 105 PHE A O 1
ATOM 826 N N . PRO A 1 106 ? 25.353 -5.637 -11.052 1.00 92.06 106 PRO A N 1
ATOM 827 C CA . PRO A 1 106 ? 24.981 -7.051 -11.081 1.00 92.06 106 PRO A CA 1
ATOM 828 C C . PRO A 1 106 ? 23.593 -7.326 -10.479 1.00 92.06 106 PRO A C 1
ATOM 830 O O . PRO A 1 106 ? 22.819 -8.097 -11.046 1.00 92.06 106 PRO A O 1
ATOM 833 N N . CYS A 1 107 ? 23.233 -6.665 -9.372 1.00 92.44 107 CYS A N 1
ATOM 834 C CA . CYS A 1 107 ? 21.980 -6.928 -8.650 1.00 92.44 107 CYS A CA 1
ATOM 835 C C . CYS A 1 107 ? 20.725 -6.488 -9.417 1.00 92.44 107 CYS A C 1
ATOM 837 O O . CYS A 1 107 ? 19.764 -7.247 -9.509 1.00 92.44 107 CYS A O 1
ATOM 839 N N . ILE A 1 108 ? 20.714 -5.268 -9.966 1.00 86.56 108 ILE A N 1
ATOM 840 C CA . ILE A 1 108 ? 19.560 -4.766 -10.731 1.00 86.56 108 ILE A CA 1
ATOM 841 C C . ILE A 1 108 ? 19.433 -5.497 -12.070 1.00 86.56 108 ILE A C 1
ATOM 843 O O . ILE A 1 108 ? 18.322 -5.815 -12.474 1.00 86.56 108 ILE A O 1
ATOM 847 N N . SER A 1 109 ? 20.555 -5.857 -12.700 1.00 88.75 109 SER A N 1
ATOM 848 C CA . SER A 1 109 ? 20.554 -6.683 -13.909 1.00 88.75 109 SER A CA 1
ATOM 849 C C . SER A 1 109 ? 19.930 -8.057 -13.654 1.00 88.75 109 SER A C 1
ATOM 851 O O . SER A 1 109 ? 19.119 -8.531 -14.447 1.00 88.75 109 SER A O 1
ATOM 853 N N . GLU A 1 110 ? 20.282 -8.700 -12.534 1.00 90.62 110 GLU A N 1
ATOM 854 C CA . GLU A 1 110 ? 19.654 -9.954 -12.105 1.00 90.62 110 GLU A CA 1
ATOM 855 C C . GLU A 1 110 ? 18.155 -9.766 -11.848 1.00 90.62 110 GLU A C 1
ATOM 857 O O . GLU A 1 110 ? 17.350 -10.581 -12.291 1.00 90.62 110 GLU A O 1
ATOM 862 N N . ALA A 1 111 ? 17.768 -8.691 -11.157 1.00 89.94 111 ALA A N 1
ATOM 863 C CA . ALA A 1 111 ? 16.372 -8.414 -10.839 1.00 89.94 111 ALA A CA 1
ATOM 864 C C . ALA A 1 111 ? 15.525 -8.173 -12.100 1.00 89.94 111 ALA A C 1
ATOM 866 O O . ALA A 1 111 ? 14.456 -8.765 -12.226 1.00 89.94 111 ALA A O 1
ATOM 867 N N . ILE A 1 112 ? 16.019 -7.380 -13.060 1.00 86.88 112 ILE A N 1
ATOM 868 C CA . ILE A 1 112 ? 15.371 -7.166 -14.367 1.00 86.88 112 ILE A CA 1
ATOM 869 C C . ILE A 1 112 ? 15.214 -8.498 -15.099 1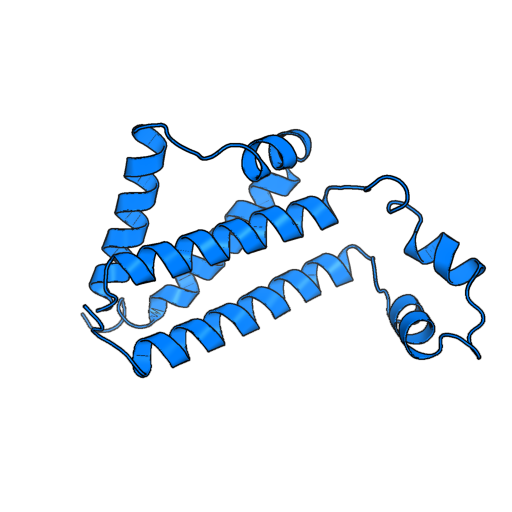.00 86.88 112 ILE A C 1
ATOM 871 O O . ILE A 1 112 ? 14.120 -8.815 -15.558 1.00 86.88 112 ILE A O 1
ATOM 875 N N . ARG A 1 113 ? 16.256 -9.342 -15.123 1.00 86.31 113 ARG A N 1
ATOM 876 C CA . ARG A 1 113 ? 16.176 -10.679 -15.739 1.00 86.31 113 ARG A CA 1
ATOM 877 C C . ARG A 1 113 ? 15.117 -11.575 -15.090 1.00 86.31 113 ARG A C 1
ATOM 879 O O . ARG A 1 113 ? 14.576 -12.457 -15.749 1.00 86.31 113 ARG A O 1
ATOM 886 N N . ARG A 1 114 ? 14.825 -11.363 -13.806 1.00 89.62 114 ARG A N 1
ATOM 887 C CA . ARG A 1 114 ? 13.771 -12.069 -13.060 1.00 89.62 114 ARG A CA 1
ATOM 888 C C . ARG A 1 114 ? 12.391 -11.415 -13.161 1.00 89.62 114 ARG A C 1
ATOM 890 O O . ARG A 1 114 ? 11.465 -11.918 -12.533 1.00 89.62 114 ARG A O 1
ATOM 897 N N . GLY A 1 115 ? 12.244 -10.345 -13.941 1.00 87.06 115 GLY A N 1
ATOM 898 C CA . GLY A 1 115 ? 10.961 -9.694 -14.201 1.00 87.06 115 GLY A CA 1
ATOM 899 C C . GLY A 1 115 ? 10.684 -8.441 -13.370 1.00 87.06 115 GLY A C 1
ATOM 900 O O . GLY A 1 115 ? 9.530 -8.035 -13.287 1.00 87.06 115 GLY A O 1
ATOM 901 N N . LEU A 1 116 ? 11.695 -7.809 -12.758 1.00 86.81 116 LEU A N 1
ATOM 902 C CA . LEU A 1 116 ? 11.516 -6.510 -12.093 1.00 86.81 116 LEU A CA 1
ATOM 903 C C . LEU A 1 116 ? 10.845 -5.505 -13.045 1.00 86.81 116 LEU A C 1
ATOM 905 O O . LEU A 1 116 ? 11.341 -5.267 -14.143 1.00 86.81 116 LEU A O 1
ATOM 909 N N . GLY A 1 117 ? 9.756 -4.886 -12.590 1.00 80.69 117 GLY A N 1
ATOM 910 C CA . GLY A 1 117 ? 8.970 -3.932 -13.375 1.00 80.69 117 GLY A CA 1
ATOM 911 C C . GLY A 1 117 ? 7.842 -4.554 -14.202 1.00 80.69 117 GLY A C 1
ATOM 912 O O . GLY A 1 117 ? 7.052 -3.808 -14.771 1.00 80.69 117 GLY A O 1
ATOM 913 N N . SER A 1 118 ? 7.709 -5.885 -14.248 1.00 84.06 118 SER A N 1
A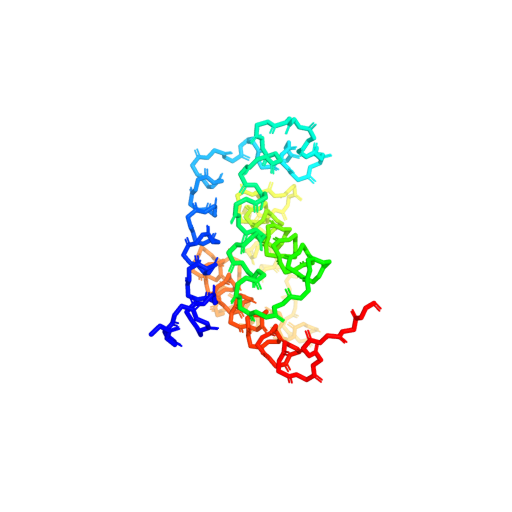TOM 914 C CA . SER A 1 118 ? 6.566 -6.528 -14.907 1.00 84.06 118 SER A CA 1
ATOM 915 C C . SER A 1 118 ? 5.274 -6.374 -14.095 1.00 84.06 118 SER A C 1
ATOM 917 O O . SER A 1 118 ? 5.290 -6.093 -12.891 1.00 84.06 118 SER A O 1
ATOM 919 N N . SER A 1 119 ? 4.122 -6.605 -14.733 1.00 83.81 119 SER A N 1
ATOM 920 C CA . SER A 1 119 ? 2.826 -6.619 -14.040 1.00 83.81 119 SER A CA 1
ATOM 921 C C . SER A 1 119 ? 2.772 -7.673 -12.923 1.00 83.81 119 SER A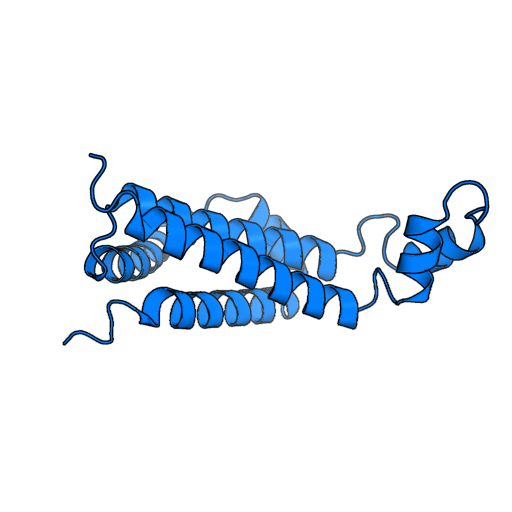 C 1
ATOM 923 O O . SER A 1 119 ? 2.195 -7.425 -11.863 1.00 83.81 119 SER A O 1
ATOM 925 N N . GLU A 1 120 ? 3.417 -8.825 -13.114 1.00 88.06 120 GLU A N 1
ATOM 926 C CA . GLU A 1 120 ? 3.556 -9.866 -12.090 1.00 88.06 120 GLU A CA 1
ATOM 927 C C . GLU A 1 120 ? 4.404 -9.389 -10.905 1.00 88.06 120 GLU A C 1
ATOM 929 O O . GLU A 1 120 ? 4.047 -9.644 -9.755 1.00 88.06 120 GLU A O 1
ATOM 934 N N . ASP A 1 121 ? 5.488 -8.649 -11.157 1.00 89.38 121 ASP A N 1
ATOM 935 C CA . ASP A 1 121 ? 6.308 -8.046 -10.102 1.00 89.38 121 ASP A CA 1
ATOM 936 C C . ASP A 1 121 ? 5.542 -6.959 -9.331 1.00 89.38 121 ASP A C 1
ATOM 938 O O . ASP A 1 121 ? 5.658 -6.864 -8.109 1.00 89.38 121 ASP A O 1
ATOM 942 N N . HIS A 1 122 ? 4.696 -6.155 -9.986 1.00 90.56 122 HIS A N 1
ATOM 943 C CA . HIS A 1 122 ? 3.783 -5.246 -9.277 1.00 90.56 122 HIS A CA 1
ATOM 944 C C . HIS A 1 122 ? 2.854 -6.003 -8.315 1.00 90.56 122 HIS A C 1
ATOM 946 O O . HIS A 1 122 ? 2.811 -5.676 -7.126 1.00 90.56 122 HIS A O 1
ATOM 952 N N . GLN A 1 123 ? 2.195 -7.070 -8.779 1.00 93.25 123 GLN A N 1
ATOM 953 C CA . GLN A 1 123 ? 1.341 -7.906 -7.929 1.00 93.25 123 GLN A CA 1
ATOM 954 C C . GLN A 1 123 ? 2.119 -8.518 -6.751 1.00 93.25 123 GLN A C 1
ATOM 956 O O . GLN A 1 123 ? 1.691 -8.401 -5.600 1.00 93.25 123 GLN A O 1
ATOM 961 N N . ALA A 1 124 ? 3.276 -9.131 -7.015 1.00 94.56 124 ALA A N 1
ATOM 962 C CA . ALA A 1 124 ? 4.089 -9.775 -5.986 1.00 94.56 124 ALA A CA 1
ATOM 963 C C . ALA A 1 124 ? 4.595 -8.768 -4.938 1.00 94.56 124 ALA A C 1
ATOM 965 O O . ALA A 1 124 ? 4.517 -9.023 -3.733 1.00 94.56 124 ALA A O 1
ATOM 966 N N . ARG A 1 125 ? 5.058 -7.586 -5.369 1.00 94.31 125 ARG A N 1
ATOM 967 C CA . ARG A 1 125 ? 5.494 -6.507 -4.465 1.00 94.31 125 ARG A CA 1
ATOM 968 C C . ARG 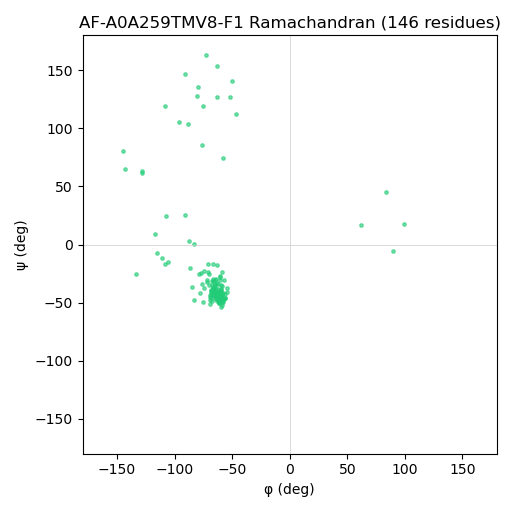A 1 125 ? 4.346 -5.962 -3.619 1.00 94.31 125 ARG A C 1
ATOM 970 O O . ARG A 1 125 ? 4.568 -5.631 -2.453 1.00 94.31 125 ARG A O 1
ATOM 977 N N . PHE A 1 126 ? 3.135 -5.871 -4.173 1.00 97.00 126 PHE A N 1
ATOM 978 C CA . PHE A 1 126 ? 1.950 -5.459 -3.420 1.00 97.00 126 PHE A CA 1
ATOM 979 C C . PHE A 1 126 ? 1.654 -6.424 -2.268 1.00 97.00 126 PHE A C 1
ATOM 981 O O . PHE A 1 126 ? 1.500 -6.002 -1.119 1.00 97.00 126 PHE A O 1
ATOM 988 N N . GLU A 1 127 ? 1.610 -7.723 -2.567 1.00 97.06 127 GLU A N 1
ATOM 989 C CA . GLU A 1 127 ? 1.340 -8.773 -1.583 1.00 97.06 127 GLU A CA 1
ATOM 990 C C . GLU A 1 127 ? 2.415 -8.821 -0.499 1.00 97.06 127 GLU A C 1
ATOM 992 O O . GLU A 1 127 ? 2.080 -8.777 0.690 1.00 97.06 127 GLU A O 1
ATOM 997 N N . PHE A 1 128 ? 3.687 -8.797 -0.911 1.00 97.00 128 PHE A N 1
ATOM 998 C CA . PHE A 1 128 ? 4.842 -8.751 -0.018 1.00 97.00 128 PHE A CA 1
ATOM 999 C C . PHE A 1 128 ? 4.788 -7.547 0.934 1.00 97.00 128 PHE A C 1
ATOM 1001 O O . PHE A 1 128 ? 4.984 -7.689 2.143 1.00 97.00 128 PHE A O 1
ATOM 1008 N N . GLY A 1 129 ? 4.481 -6.356 0.410 1.00 97.06 129 GLY A N 1
ATOM 1009 C CA . GLY A 1 129 ? 4.355 -5.146 1.219 1.00 97.06 129 GLY A CA 1
ATOM 1010 C C . GLY A 1 129 ? 3.224 -5.242 2.247 1.00 97.06 129 GLY A C 1
ATOM 1011 O O . GLY A 1 129 ? 3.423 -4.887 3.410 1.00 97.06 129 GLY A O 1
ATOM 1012 N N . LEU A 1 130 ? 2.061 -5.781 1.860 1.00 97.19 130 LEU A N 1
ATOM 1013 C CA . LEU A 1 130 ? 0.958 -6.018 2.797 1.00 97.19 130 LEU A CA 1
ATOM 1014 C C . LEU A 1 130 ? 1.322 -7.045 3.873 1.00 97.19 130 LEU A C 1
ATOM 1016 O O . LEU A 1 130 ? 1.001 -6.827 5.040 1.00 97.19 130 LEU A O 1
ATOM 1020 N N . ASP A 1 131 ? 1.985 -8.146 3.508 1.00 96.44 131 ASP A N 1
ATOM 1021 C CA . ASP A 1 131 ? 2.443 -9.153 4.475 1.00 96.44 131 ASP A CA 1
ATOM 1022 C C . ASP A 1 131 ? 3.373 -8.533 5.523 1.00 96.44 131 ASP A C 1
ATOM 1024 O O . ASP A 1 131 ? 3.153 -8.698 6.727 1.00 96.44 131 ASP A O 1
ATOM 1028 N N . ALA A 1 132 ? 4.362 -7.753 5.079 1.00 97.25 132 ALA A N 1
ATOM 1029 C CA . ALA A 1 132 ? 5.303 -7.080 5.966 1.00 97.25 132 ALA A CA 1
ATOM 1030 C C . ALA A 1 132 ? 4.610 -6.067 6.895 1.00 97.25 132 ALA A C 1
ATOM 1032 O O . ALA A 1 132 ? 4.853 -6.067 8.108 1.00 97.25 132 ALA A O 1
ATOM 1033 N N . LEU A 1 133 ? 3.715 -5.231 6.352 1.00 95.62 133 LEU A N 1
ATOM 1034 C CA . LEU A 1 133 ? 2.963 -4.243 7.128 1.00 95.62 133 LEU A CA 1
ATOM 1035 C C . LEU A 1 133 ? 2.079 -4.911 8.183 1.00 95.62 133 LEU A C 1
ATOM 1037 O O . LEU A 1 133 ? 2.150 -4.552 9.360 1.00 95.62 133 LEU A O 1
ATOM 1041 N N . PHE A 1 134 ? 1.276 -5.907 7.800 1.00 93.50 134 PHE A N 1
ATOM 1042 C CA . PHE A 1 134 ? 0.364 -6.564 8.735 1.00 93.50 134 PHE A CA 1
ATOM 1043 C C . PHE A 1 134 ? 1.098 -7.373 9.800 1.00 93.50 134 PHE A C 1
ATOM 1045 O O . PHE A 1 134 ? 0.718 -7.296 10.970 1.00 93.50 134 PHE A O 1
ATOM 1052 N N . ALA A 1 135 ? 2.184 -8.069 9.452 1.00 92.12 135 ALA A N 1
ATOM 1053 C CA . ALA A 1 135 ? 3.033 -8.723 10.446 1.00 92.12 135 ALA A CA 1
ATOM 1054 C C . ALA A 1 135 ? 3.590 -7.707 11.464 1.00 92.12 135 ALA A C 1
ATOM 1056 O O . ALA A 1 135 ? 3.565 -7.949 12.676 1.00 92.12 135 ALA A O 1
ATOM 1057 N N . GLY A 1 136 ? 4.032 -6.536 10.991 1.00 91.62 136 GLY A N 1
ATOM 1058 C CA . GLY A 1 136 ? 4.501 -5.435 11.835 1.00 91.62 136 GLY A CA 1
ATOM 1059 C C . GLY A 1 136 ? 3.414 -4.852 12.744 1.00 91.62 136 GLY A C 1
ATOM 1060 O O . GLY A 1 136 ? 3.645 -4.635 13.939 1.00 91.62 136 GLY A O 1
ATOM 1061 N N . PHE A 1 137 ? 2.210 -4.631 12.216 1.00 90.69 137 PHE A N 1
ATOM 1062 C CA . PHE A 1 137 ? 1.086 -4.105 12.990 1.00 90.69 137 PHE A CA 1
ATOM 1063 C C . PHE A 1 137 ? 0.590 -5.088 14.045 1.00 90.69 137 PHE A C 1
ATOM 1065 O O . PHE A 1 137 ? 0.382 -4.687 15.185 1.00 90.69 137 PHE A O 1
ATOM 1072 N N . VAL A 1 138 ? 0.460 -6.375 13.715 1.00 87.31 138 VAL A N 1
ATOM 1073 C CA . VAL A 1 138 ? 0.075 -7.405 14.693 1.00 87.31 138 VAL A CA 1
ATOM 1074 C C . VAL A 1 138 ? 1.100 -7.462 15.827 1.00 87.31 138 VAL A C 1
ATOM 1076 O O . VAL A 1 138 ? 0.734 -7.425 17.001 1.00 87.31 138 VAL A O 1
ATOM 1079 N N . LYS A 1 139 ? 2.398 -7.449 15.498 1.00 85.12 139 LYS A N 1
ATOM 1080 C CA . LYS A 1 139 ? 3.473 -7.449 16.499 1.00 85.12 139 LYS A CA 1
ATOM 1081 C C . LYS A 1 139 ? 3.430 -6.219 17.412 1.00 85.12 139 LYS A C 1
ATOM 1083 O O . LYS A 1 139 ? 3.629 -6.345 18.621 1.00 85.12 139 LYS A O 1
ATOM 1088 N N . THR A 1 140 ? 3.197 -5.027 16.862 1.00 79.44 140 THR A N 1
ATOM 1089 C CA . THR A 1 140 ? 3.158 -3.780 17.649 1.00 79.44 140 THR A CA 1
ATOM 1090 C C . THR A 1 140 ? 1.864 -3.623 18.449 1.00 79.44 140 THR A C 1
ATOM 1092 O O . THR A 1 140 ? 1.920 -3.136 19.580 1.00 79.44 140 THR A O 1
ATOM 1095 N N . ALA A 1 141 ? 0.733 -4.100 17.926 1.00 75.38 141 ALA A N 1
ATOM 1096 C CA . ALA A 1 141 ? -0.538 -4.186 18.641 1.00 75.38 141 ALA A CA 1
ATOM 1097 C C . ALA A 1 141 ? -0.413 -5.062 19.897 1.00 75.38 141 ALA A C 1
ATOM 1099 O O . ALA A 1 141 ? -0.781 -4.622 20.983 1.00 75.38 141 ALA A O 1
ATOM 1100 N N . CYS A 1 142 ? 0.213 -6.240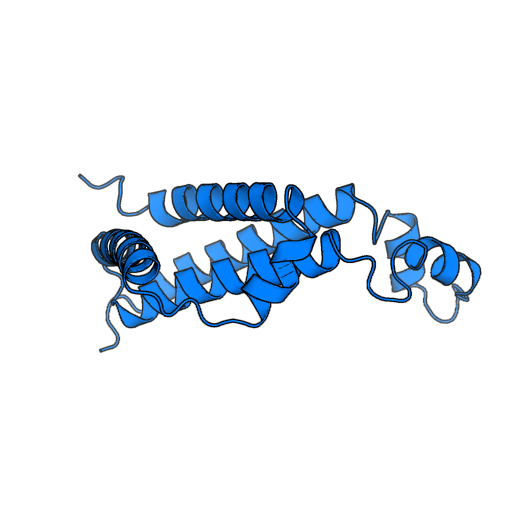 19.783 1.00 66.12 142 CYS A N 1
ATOM 1101 C CA . CYS A 1 142 ? 0.477 -7.110 20.933 1.00 66.12 142 CYS A CA 1
ATOM 1102 C C . CYS A 1 142 ? 1.440 -6.489 21.957 1.00 66.12 142 CYS A C 1
ATOM 1104 O O . CYS A 1 142 ? 1.315 -6.744 23.151 1.00 66.12 142 CYS A O 1
ATOM 1106 N N . LYS A 1 143 ? 2.421 -5.693 21.508 1.00 62.38 143 LYS A N 1
ATOM 1107 C CA . LYS A 1 143 ? 3.458 -5.129 22.388 1.00 62.38 143 LYS A CA 1
ATOM 1108 C C . LYS A 1 143 ? 2.979 -3.921 23.197 1.00 62.38 143 LYS A C 1
ATOM 1110 O O . LYS A 1 143 ? 3.536 -3.645 24.256 1.00 62.38 143 LYS A O 1
ATOM 1115 N N . TYR A 1 144 ? 1.976 -3.192 22.715 1.00 60.50 144 TYR A N 1
ATOM 1116 C CA . TYR A 1 144 ? 1.559 -1.941 23.340 1.00 60.50 144 TYR A CA 1
ATOM 1117 C C . TYR A 1 144 ? 0.031 -1.755 23.295 1.00 60.50 144 TYR A C 1
ATOM 1119 O O . TYR A 1 144 ? -0.419 -0.819 22.654 1.00 60.50 144 TYR A O 1
ATOM 1127 N N . PRO A 1 145 ? -0.800 -2.571 23.947 1.00 59.38 145 PRO A N 1
ATOM 1128 C CA . PRO A 1 145 ? -2.258 -2.487 23.788 1.00 59.38 145 PRO A CA 1
ATOM 1129 C C . PRO A 1 145 ? -2.850 -1.099 24.120 1.00 59.38 145 PRO A C 1
ATOM 1131 O O . PRO A 1 145 ? -3.779 -0.661 23.457 1.00 59.38 145 PRO A O 1
ATOM 1134 N N . ASN A 1 146 ? -2.252 -0.337 25.048 1.00 55.22 146 ASN A N 1
ATOM 1135 C CA . ASN A 1 146 ? -2.773 0.961 25.497 1.00 55.22 146 ASN A CA 1
ATOM 1136 C C . ASN A 1 146 ? -1.654 1.966 25.821 1.00 55.22 146 ASN A C 1
ATOM 1138 O O . ASN A 1 146 ? -1.318 2.149 26.986 1.00 55.22 146 ASN A O 1
ATOM 1142 N N . ILE A 1 147 ? -1.067 2.631 24.820 1.00 46.47 147 ILE A N 1
ATOM 1143 C CA . ILE A 1 147 ? -0.337 3.879 25.120 1.00 46.47 147 ILE A CA 1
ATOM 1144 C C . ILE A 1 147 ? -1.309 5.014 24.841 1.00 46.47 147 ILE A C 1
ATOM 1146 O O . ILE A 1 147 ? -1.661 5.234 23.683 1.00 46.47 147 ILE A O 1
ATOM 1150 N N . VAL A 1 148 ? -1.803 5.597 25.930 1.00 43.91 148 VAL A N 1
ATOM 1151 C CA . VAL A 1 148 ? -2.582 6.839 25.981 1.00 43.91 148 VAL A CA 1
ATOM 1152 C C . VAL A 1 148 ? -1.766 7.973 25.376 1.00 43.91 148 VAL A C 1
ATOM 1154 O O . VAL A 1 148 ? -0.551 8.022 25.674 1.00 43.91 148 VAL A O 1
#

Radius of gyration: 18.59 Å; Cα contacts (8 Å, |Δi|>4): 87; chains: 1; bounding box: 49×30×49 Å

Mean predicted aligned error: 7.79 Å

pLDDT: mean 81.72, std 14.26, range [40.44, 97.25]